Protein AF-A0A7V4AYD2-F1 (afdb_monomer)

Foldseek 3Di:
DVVVVVVVVVVVVVVVVVVVVVVVVVVVPDPPPPPCDVVNVVVVVPPQPKAWAKFAQAKDAAFDADALVGIDIDIDRPVPDDPQGDRDSVVRHRWGAHHIGHHRGTDGPVRTDDPPDPVDPVVVADPPDDDDDDDPDDDD

Radius of gyration: 35.32 Å; Cα contacts (8 Å, |Δi|>4): 151; chains: 1; bounding box: 94×43×90 Å

Sequence (140 aa):
MREKGVVIAASLLLGLLAAGAFYAWSRGAAPLSKKRTAAQIAAAGQEQETRMVVVAVKDIPRRAKIKPEMLKAVEVPKSLAHPLAVSDIKQAVDKILNDDLVKDEVLLEPHIAGKKAPSDLTFAIPAGHRAVTIPTSVPT

Mean predicted aligned error: 16.61 Å

pLDDT: mean 78.49, std 13.92, range [47.81, 94.0]

Nearest PDB structures (foldseek):
  3vki-assembly1_A  TM=9.166E-01  e=1.066E-03  Salmonella enterica subsp. enterica serovar Typhimurium
  3frn-assembly1_A  TM=9.011E-01  e=1.442E-03  Thermotoga maritima
  3tee-assembly1_A  TM=9.085E-01  e=5.442E-03  Salmonella enterica subsp. enterica serovar Typhimurium
  2wqp-assembly1_A-2  TM=6.356E-01  e=1.728E-03  Neisseria meningitidis serogroup B
  1vli-assembly1_A  TM=7.135E-01  e=1.494E+00  Bacillus subtilis

Solvent-accessible surface area (backbone atoms only — not comparable to full-atom values): 8536 Å² total; per-residue (Å²): 120,68,67,64,55,50,54,53,52,51,53,52,54,51,51,52,50,52,51,50,52,49,52,54,46,60,68,66,61,61,76,83,71,72,73,74,48,73,66,57,60,54,62,68,60,59,82,59,62,65,35,53,32,29,25,26,73,43,73,42,60,51,67,37,71,39,49,70,90,44,50,43,82,44,80,35,48,48,92,76,48,61,89,58,42,35,59,51,68,78,80,49,45,80,31,39,28,64,47,70,42,50,54,73,35,74,43,39,56,84,43,39,53,52,100,84,47,56,92,47,78,74,71,65,57,56,91,95,63,80,93,80,90,77,82,91,68,81,88,127

Structure (mmCIF, N/CA/C/O backbone):
data_AF-A0A7V4AYD2-F1
#
_entry.id   AF-A0A7V4AYD2-F1
#
loop_
_atom_site.group_PDB
_atom_site.id
_atom_site.type_symbol
_atom_site.label_atom_id
_atom_site.label_alt_id
_atom_site.label_comp_id
_atom_site.label_asym_id
_atom_site.label_entity_id
_atom_site.label_seq_id
_atom_site.pdbx_PDB_ins_code
_atom_site.Cartn_x
_atom_site.Cartn_y
_atom_site.Cartn_z
_atom_site.occupancy
_atom_site.B_iso_or_equiv
_atom_site.auth_seq_id
_atom_site.auth_comp_id
_atom_site.auth_asym_id
_atom_site.auth_atom_id
_atom_site.pdbx_PDB_model_num
ATOM 1 N N . MET A 1 1 ? -52.840 -28.991 65.449 1.00 55.84 1 MET A N 1
ATOM 2 C CA . MET A 1 1 ? -52.928 -28.634 64.007 1.00 55.84 1 MET A CA 1
ATOM 3 C C . MET A 1 1 ? -52.523 -27.188 63.698 1.00 55.84 1 MET A C 1
ATOM 5 O O . MET A 1 1 ? -51.983 -26.970 62.624 1.00 55.84 1 MET A O 1
ATOM 9 N N . ARG A 1 2 ? -52.725 -26.216 64.607 1.00 64.31 2 ARG A N 1
ATOM 10 C CA . ARG A 1 2 ? -52.431 -24.787 64.366 1.00 64.31 2 ARG A CA 1
ATOM 11 C C . ARG A 1 2 ? -50.947 -24.464 64.115 1.00 64.31 2 ARG A C 1
ATOM 13 O O . ARG A 1 2 ? -50.654 -23.681 63.225 1.00 64.31 2 ARG A O 1
ATOM 20 N N . GLU A 1 3 ? -50.016 -25.117 64.811 1.00 74.88 3 GLU A N 1
ATOM 21 C CA . GLU A 1 3 ? -48.575 -24.816 64.697 1.00 74.88 3 GLU A CA 1
ATOM 22 C C . GLU A 1 3 ? -47.977 -25.171 63.330 1.00 74.88 3 GLU A C 1
ATOM 24 O O . GLU A 1 3 ? -47.227 -24.387 62.758 1.00 74.88 3 GLU A O 1
ATOM 29 N N . LYS A 1 4 ? -48.385 -26.303 62.740 1.00 76.50 4 LYS A N 1
ATOM 30 C CA . LYS A 1 4 ? -47.942 -26.697 61.393 1.00 76.50 4 LYS A CA 1
ATOM 31 C C . LYS A 1 4 ? -48.408 -25.695 60.329 1.00 76.50 4 LYS A C 1
ATOM 33 O O . LYS A 1 4 ? -47.656 -25.395 59.412 1.00 76.50 4 LYS A O 1
ATOM 38 N N . GLY A 1 5 ? -49.610 -25.133 60.484 1.00 76.81 5 GLY A N 1
ATOM 39 C CA . GLY A 1 5 ? -50.128 -24.090 59.592 1.00 76.81 5 GLY A CA 1
ATOM 40 C C . GLY A 1 5 ? -49.352 -22.773 59.688 1.00 76.81 5 GLY A C 1
ATOM 41 O O . GLY A 1 5 ? -49.086 -22.149 58.665 1.00 76.81 5 GLY A O 1
ATOM 42 N N . VAL A 1 6 ? -48.924 -22.386 60.894 1.00 86.88 6 VAL A N 1
ATOM 43 C CA . VAL A 1 6 ? -48.109 -21.177 61.117 1.00 86.88 6 VAL A CA 1
ATOM 44 C C . VAL A 1 6 ? -46.711 -21.329 60.514 1.00 86.88 6 VAL A C 1
ATOM 46 O O . VAL A 1 6 ? -46.224 -20.406 59.868 1.00 86.88 6 VAL A O 1
ATOM 49 N N . VAL A 1 7 ? -46.090 -22.505 60.647 1.00 86.44 7 VAL A N 1
ATOM 50 C CA . VAL A 1 7 ? -44.771 -22.782 60.050 1.00 86.44 7 VAL A CA 1
ATOM 51 C C . VAL A 1 7 ? -44.838 -22.765 58.519 1.00 86.44 7 VAL A C 1
ATOM 53 O O . VAL A 1 7 ? -43.975 -22.173 57.870 1.00 86.44 7 VAL A O 1
ATOM 56 N N . ILE A 1 8 ? -45.894 -23.340 57.930 1.00 86.56 8 ILE A N 1
ATOM 57 C CA . ILE A 1 8 ? -46.109 -23.306 56.475 1.00 86.56 8 ILE A CA 1
ATOM 58 C C . ILE A 1 8 ? -46.297 -21.858 56.000 1.00 86.56 8 ILE A C 1
ATOM 60 O O . ILE A 1 8 ? -45.620 -21.437 55.062 1.00 86.56 8 ILE A O 1
ATOM 64 N N . ALA A 1 9 ? -47.132 -21.068 56.683 1.00 87.69 9 ALA A N 1
ATOM 65 C CA . ALA A 1 9 ? -47.356 -19.665 56.340 1.00 87.69 9 ALA A CA 1
ATOM 66 C C . ALA A 1 9 ? -46.078 -18.811 56.449 1.00 87.69 9 ALA A C 1
ATOM 68 O O . ALA A 1 9 ? -45.798 -18.002 55.564 1.00 87.69 9 ALA A O 1
ATOM 69 N N . ALA A 1 10 ? -45.264 -19.027 57.487 1.00 88.50 10 ALA A N 1
ATOM 70 C CA . ALA A 1 10 ? -44.001 -18.315 57.675 1.00 88.50 10 ALA A CA 1
ATOM 71 C C . ALA A 1 10 ? -42.971 -18.649 56.579 1.00 88.50 10 ALA A C 1
ATOM 73 O O . ALA A 1 10 ? -42.320 -17.746 56.054 1.00 88.50 10 ALA A O 1
ATOM 74 N N . SER A 1 11 ? -42.861 -19.923 56.180 1.00 87.56 11 SER A N 1
ATOM 75 C CA . SER A 1 11 ? -41.945 -20.344 55.107 1.00 87.56 11 SER A CA 1
ATOM 76 C C . SER A 1 11 ? -42.332 -19.775 53.735 1.00 87.56 11 SER A C 1
ATOM 78 O O . SER A 1 11 ? -41.463 -19.363 52.965 1.00 87.56 11 SER A O 1
ATOM 80 N N . LEU A 1 12 ? -43.636 -19.666 53.462 1.00 93.69 12 LEU A N 1
ATOM 81 C CA . LEU A 1 12 ? -44.173 -19.064 52.240 1.00 93.69 12 LEU A CA 1
ATOM 82 C C . LEU A 1 12 ? -43.871 -17.564 52.160 1.00 93.69 12 LEU A C 1
ATOM 84 O O . LEU A 1 12 ? -43.443 -17.081 51.114 1.00 93.69 12 LEU A O 1
ATOM 88 N N . LEU A 1 13 ? -44.033 -16.838 53.269 1.00 93.31 13 LEU A N 1
ATOM 89 C CA . LEU A 1 13 ? -43.719 -15.408 53.335 1.00 93.31 13 LEU A CA 1
ATOM 90 C C . LEU A 1 13 ? -42.221 -15.135 53.170 1.00 93.31 13 LEU A C 1
ATOM 92 O O . LEU A 1 13 ? -41.842 -14.218 52.440 1.00 93.31 13 LEU A O 1
ATOM 96 N N . LEU A 1 14 ? -41.366 -15.948 53.798 1.00 93.19 14 LEU A N 1
ATOM 97 C CA . LEU A 1 14 ? -39.916 -15.800 53.680 1.00 93.19 14 LEU A CA 1
ATOM 98 C C . LEU A 1 14 ? -39.431 -16.097 52.250 1.00 93.19 14 LEU A C 1
ATOM 100 O O . LEU A 1 14 ? -38.596 -15.369 51.717 1.00 93.19 14 LEU A O 1
ATOM 104 N N . GLY A 1 15 ? -39.995 -17.127 51.608 1.00 91.75 15 GLY A N 1
ATOM 105 C CA . GLY A 1 15 ? -39.698 -17.467 50.215 1.00 91.75 15 GLY A CA 1
ATOM 106 C C . GLY A 1 15 ? -40.117 -16.369 49.236 1.00 91.75 15 GLY A C 1
ATOM 107 O O . GLY A 1 15 ? -39.358 -16.031 48.328 1.00 91.75 15 GLY A O 1
ATOM 108 N N . LEU A 1 16 ? -41.284 -15.754 49.453 1.00 94.00 16 LEU A N 1
ATOM 109 C CA . LEU A 1 16 ? -41.777 -14.663 48.608 1.00 94.00 16 LEU A CA 1
ATOM 110 C C . LEU A 1 16 ? -40.923 -13.391 48.754 1.00 94.00 16 LEU A C 1
ATOM 112 O O . LEU A 1 16 ? -40.623 -12.729 47.760 1.00 94.00 16 LEU A O 1
ATOM 116 N N . LEU A 1 17 ? -40.469 -13.085 49.975 1.00 92.62 17 LEU A N 1
ATOM 117 C CA . LEU A 1 17 ? -39.543 -11.979 50.243 1.00 92.62 17 LEU A CA 1
ATOM 118 C C . LEU A 1 17 ? -38.164 -12.209 49.613 1.00 92.62 17 LEU A C 1
ATOM 120 O O . LEU A 1 17 ? -37.624 -11.301 48.980 1.00 92.62 17 LEU A O 1
ATOM 124 N N . ALA A 1 18 ? -37.612 -13.421 49.728 1.00 90.75 18 ALA A N 1
ATOM 125 C CA . ALA A 1 18 ? -36.336 -13.775 49.108 1.00 90.75 18 ALA A CA 1
ATOM 126 C C . ALA A 1 18 ? -36.407 -13.702 47.573 1.00 90.75 18 ALA A C 1
ATOM 128 O O . ALA A 1 18 ? -35.514 -13.140 46.938 1.00 90.75 18 ALA A O 1
ATOM 129 N N . ALA A 1 19 ? -37.497 -14.196 46.974 1.00 89.06 19 ALA A N 1
ATOM 130 C CA . ALA A 1 19 ? -37.733 -14.105 45.535 1.00 89.06 19 ALA A CA 1
ATOM 131 C C . ALA A 1 19 ? -37.882 -12.649 45.064 1.00 89.06 19 ALA A C 1
ATOM 133 O O . ALA A 1 19 ? -37.326 -12.282 44.031 1.00 89.06 19 ALA A O 1
ATOM 134 N N . GLY A 1 20 ? -38.572 -11.799 45.832 1.00 86.81 20 GLY A N 1
ATOM 135 C CA . GLY A 1 20 ? -38.703 -10.370 45.537 1.00 86.81 20 GLY A CA 1
ATOM 136 C C . GLY A 1 20 ? -37.367 -9.625 45.589 1.00 86.81 20 GLY A C 1
ATOM 137 O O . GLY A 1 20 ? -37.049 -8.861 44.676 1.00 86.81 20 GLY A O 1
ATOM 138 N N . ALA A 1 21 ? -36.549 -9.897 46.610 1.00 86.12 21 ALA A N 1
ATOM 139 C CA . ALA A 1 21 ? -35.210 -9.325 46.741 1.00 86.12 21 ALA A CA 1
ATOM 140 C C . ALA A 1 21 ? -34.272 -9.789 45.613 1.00 86.12 21 ALA A C 1
ATOM 142 O O . ALA A 1 21 ? -33.570 -8.970 45.020 1.00 86.12 21 ALA A O 1
ATOM 143 N N . PHE A 1 22 ? -34.306 -11.078 45.256 1.00 82.44 22 PHE A N 1
ATOM 144 C CA . PHE A 1 22 ? -33.530 -11.625 44.140 1.00 82.44 22 PHE A CA 1
ATOM 145 C C . PHE A 1 22 ? -33.998 -11.070 42.790 1.00 82.44 22 PHE A C 1
ATOM 147 O O . PHE A 1 22 ? -33.174 -10.732 41.945 1.00 82.44 22 PHE A O 1
ATOM 154 N N . TYR A 1 23 ? -35.307 -10.894 42.592 1.00 84.44 23 TYR A N 1
ATOM 155 C CA . TYR A 1 23 ? -35.860 -10.284 41.383 1.00 84.44 23 TYR A CA 1
ATOM 156 C C . TYR A 1 23 ? -35.425 -8.820 41.239 1.00 84.44 23 TYR A C 1
ATOM 158 O O . TYR A 1 23 ? -34.965 -8.414 40.170 1.00 84.44 23 TYR A O 1
ATOM 166 N N . ALA A 1 24 ? -35.479 -8.041 42.323 1.00 80.69 24 ALA A N 1
ATOM 167 C CA . ALA A 1 24 ? -34.990 -6.665 42.345 1.00 80.69 24 ALA A CA 1
ATOM 168 C C . ALA A 1 24 ? -33.470 -6.582 42.105 1.00 80.69 24 ALA A C 1
ATOM 170 O O . ALA A 1 24 ? -33.019 -5.755 41.313 1.00 80.69 24 ALA A O 1
ATOM 171 N N . TRP A 1 25 ? -32.686 -7.476 42.715 1.00 77.31 25 TRP A N 1
ATOM 172 C CA . TRP A 1 25 ? -31.237 -7.547 42.517 1.00 77.31 25 TRP A CA 1
ATOM 173 C C . TRP A 1 25 ? -30.863 -7.995 41.100 1.00 77.31 25 TRP A C 1
ATOM 175 O O . TRP A 1 25 ? -29.995 -7.388 40.488 1.00 77.31 25 TRP A O 1
ATOM 185 N N . SER A 1 26 ? -31.573 -8.968 40.522 1.00 77.50 26 SER A N 1
ATOM 186 C CA . SER A 1 26 ? -31.373 -9.418 39.135 1.00 77.50 26 SER A CA 1
ATOM 187 C C . SER A 1 26 ? -31.727 -8.347 38.097 1.00 77.50 26 SER A C 1
ATOM 189 O O . SER A 1 26 ? -31.134 -8.314 37.024 1.00 77.50 26 SER A O 1
ATOM 191 N N . ARG A 1 27 ? -32.637 -7.417 38.426 1.00 70.25 27 ARG A N 1
ATOM 192 C CA . ARG A 1 27 ? -32.878 -6.207 37.622 1.00 70.25 27 ARG A CA 1
ATOM 193 C C . ARG A 1 27 ? -31.816 -5.122 37.835 1.00 70.25 27 ARG A C 1
ATOM 195 O O . ARG A 1 27 ? -31.584 -4.335 36.922 1.00 70.25 27 ARG A O 1
ATOM 202 N N . GLY A 1 28 ? -31.191 -5.067 39.014 1.00 59.34 28 GLY A N 1
ATOM 203 C CA . GLY A 1 28 ? -30.083 -4.157 39.340 1.00 59.34 28 GLY A CA 1
ATOM 204 C C . GLY A 1 28 ? -28.708 -4.643 38.862 1.00 59.34 28 GLY A C 1
ATOM 205 O O . GLY A 1 28 ? -27.813 -3.830 38.632 1.00 59.34 28 GLY A O 1
ATOM 206 N N . ALA A 1 29 ? -28.541 -5.951 38.651 1.00 59.38 29 ALA A N 1
ATOM 207 C CA . ALA A 1 29 ? -27.357 -6.581 38.083 1.00 59.38 29 ALA A CA 1
ATOM 208 C C . ALA A 1 29 ? -27.339 -6.402 36.557 1.00 59.38 29 ALA A C 1
ATOM 210 O O . ALA A 1 29 ? -27.591 -7.320 35.786 1.00 59.38 29 ALA A O 1
ATOM 211 N N . ALA A 1 30 ? -27.017 -5.169 36.166 1.00 55.59 30 ALA A N 1
ATOM 212 C CA . ALA A 1 30 ? -26.418 -4.774 34.898 1.00 55.59 30 ALA A CA 1
ATOM 213 C C . ALA A 1 30 ? -27.152 -5.219 33.615 1.00 55.59 30 ALA A C 1
ATOM 215 O O . ALA A 1 30 ? -26.934 -6.324 33.111 1.00 55.59 30 ALA A O 1
ATOM 216 N N . PRO A 1 31 ? -27.864 -4.303 32.931 1.00 49.97 31 PRO A N 1
ATOM 217 C CA . PRO A 1 31 ? -27.935 -4.390 31.481 1.00 49.97 31 PRO A CA 1
ATOM 218 C C . PRO A 1 31 ? -26.501 -4.336 30.921 1.00 49.97 31 PRO A C 1
ATOM 220 O O . PRO A 1 31 ? -25.937 -3.267 30.702 1.00 49.97 31 PRO A O 1
ATOM 223 N N . LEU A 1 32 ? -25.914 -5.501 30.631 1.00 51.09 32 LEU A N 1
ATOM 224 C CA . LEU A 1 32 ? -24.704 -5.638 29.803 1.00 51.09 32 LEU A CA 1
ATOM 225 C C . LEU A 1 32 ? -24.910 -5.088 28.382 1.00 51.09 32 LEU A C 1
ATOM 227 O O . LEU A 1 32 ? -23.961 -4.944 27.618 1.00 51.09 32 LEU A O 1
ATOM 231 N N . SER A 1 33 ? -26.134 -4.697 28.024 1.00 56.50 33 SER A N 1
ATOM 232 C CA . SER A 1 33 ? -26.386 -3.865 26.859 1.00 56.50 33 SER A CA 1
ATOM 233 C C . SER A 1 33 ? -26.171 -2.397 27.226 1.00 56.50 33 SER A C 1
ATOM 235 O O . SER A 1 33 ? -27.108 -1.609 27.364 1.00 56.50 33 SER A O 1
ATOM 237 N N . LYS A 1 34 ? -24.894 -2.020 27.348 1.00 56.34 34 LYS A N 1
ATOM 238 C CA . LYS A 1 34 ? -24.449 -0.648 27.109 1.00 56.34 34 LYS A CA 1
ATOM 239 C C . LYS A 1 34 ? -24.817 -0.348 25.655 1.00 56.34 34 LYS A C 1
ATOM 241 O O . LYS A 1 34 ? -24.006 -0.550 24.755 1.00 56.34 34 LYS A O 1
ATOM 246 N N . LYS A 1 35 ? -26.076 0.032 25.401 1.00 58.69 35 LYS A N 1
ATOM 247 C CA . LYS A 1 35 ? -26.511 0.545 24.104 1.00 58.69 35 LYS A CA 1
ATOM 248 C C . LYS A 1 35 ? -25.643 1.767 23.855 1.00 58.69 35 LYS A C 1
ATOM 250 O O . LYS A 1 35 ? -25.900 2.831 24.405 1.00 58.69 35 LYS A O 1
ATOM 255 N N . ARG A 1 36 ? -24.562 1.577 23.095 1.00 60.38 36 ARG A N 1
ATOM 256 C CA . ARG A 1 36 ? -23.783 2.660 22.509 1.00 60.38 36 ARG A CA 1
ATOM 257 C C . ARG A 1 36 ? -24.771 3.426 21.648 1.00 60.38 36 ARG A C 1
ATOM 259 O O . ARG A 1 36 ? -25.089 3.016 20.537 1.00 60.38 36 ARG A O 1
ATOM 266 N N . THR A 1 37 ? -25.346 4.476 22.213 1.00 56.41 37 THR A N 1
ATOM 267 C CA . THR A 1 37 ? -26.179 5.421 21.485 1.00 56.41 37 THR A CA 1
ATOM 268 C C . THR A 1 37 ? -25.356 5.901 20.290 1.00 56.41 37 THR A C 1
ATOM 270 O O . THR A 1 37 ? -24.149 6.097 20.434 1.00 56.41 37 THR A O 1
ATOM 273 N N . ALA A 1 38 ? -25.968 6.095 19.121 1.00 55.38 38 ALA A N 1
ATOM 274 C CA . ALA A 1 38 ? -25.274 6.572 17.916 1.00 55.38 38 ALA A CA 1
ATOM 275 C C . ALA A 1 38 ? -24.410 7.830 18.179 1.00 55.38 38 ALA A C 1
ATOM 277 O O . ALA A 1 38 ? -23.359 8.005 17.572 1.00 55.38 38 ALA A O 1
ATOM 278 N N . ALA A 1 39 ? -24.780 8.631 19.185 1.00 52.50 39 ALA A N 1
ATOM 279 C CA . ALA A 1 39 ? -24.007 9.762 19.692 1.00 52.50 39 ALA A CA 1
ATOM 280 C C . ALA A 1 39 ? -22.648 9.401 20.340 1.00 52.50 39 ALA A C 1
ATOM 282 O O . ALA A 1 39 ? -21.706 10.170 20.212 1.00 52.50 39 ALA A O 1
ATOM 283 N N . GLN A 1 40 ? -22.493 8.245 21.002 1.00 53.91 40 GLN A N 1
ATOM 284 C CA . GLN A 1 40 ? -21.199 7.790 21.549 1.00 53.91 40 GLN A CA 1
ATOM 285 C C . GLN A 1 40 ? -20.291 7.153 20.489 1.00 53.91 40 GLN A C 1
ATOM 287 O O . GLN A 1 40 ? -19.077 7.155 20.660 1.00 53.91 40 GLN A O 1
ATOM 292 N N . ILE A 1 41 ? -20.854 6.640 19.388 1.00 56.41 41 ILE A N 1
ATOM 293 C CA . ILE A 1 41 ? -20.070 6.219 18.213 1.00 56.41 41 ILE A CA 1
ATOM 294 C C . ILE A 1 41 ? -19.574 7.465 17.460 1.00 56.41 41 ILE A C 1
ATOM 296 O O . ILE A 1 41 ? -18.422 7.502 17.045 1.00 56.41 41 ILE A O 1
ATOM 300 N N . ALA A 1 42 ? -20.393 8.522 17.388 1.00 53.78 42 ALA A N 1
ATOM 301 C CA . ALA A 1 42 ? -19.990 9.820 16.847 1.00 53.78 42 ALA A CA 1
ATOM 302 C C . ALA A 1 42 ? -18.966 10.556 17.737 1.00 53.78 42 ALA A C 1
ATOM 304 O O . ALA A 1 42 ? -18.021 11.139 17.221 1.00 53.78 42 ALA A O 1
ATOM 305 N N . ALA A 1 43 ? -19.085 10.476 19.069 1.00 49.34 43 ALA A N 1
ATOM 306 C CA . ALA A 1 43 ? -18.144 1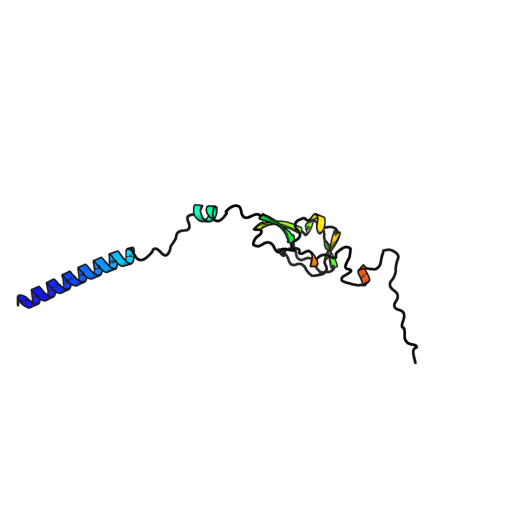1.106 20.005 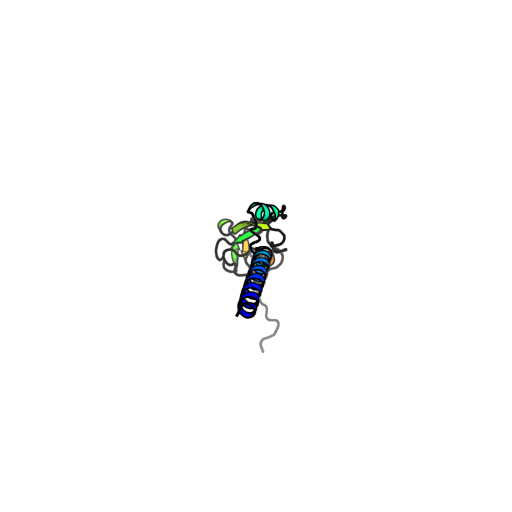1.00 49.34 43 ALA A CA 1
ATOM 307 C C . ALA A 1 43 ? -16.820 10.336 20.187 1.00 49.34 43 ALA A C 1
ATOM 309 O O . ALA A 1 43 ? -15.859 10.898 20.701 1.00 49.34 43 ALA A O 1
ATOM 310 N N . ALA A 1 44 ? -16.744 9.070 19.759 1.00 49.66 44 ALA A N 1
ATOM 311 C CA . ALA A 1 44 ? -15.478 8.345 19.601 1.00 49.66 44 ALA A CA 1
ATOM 312 C C . ALA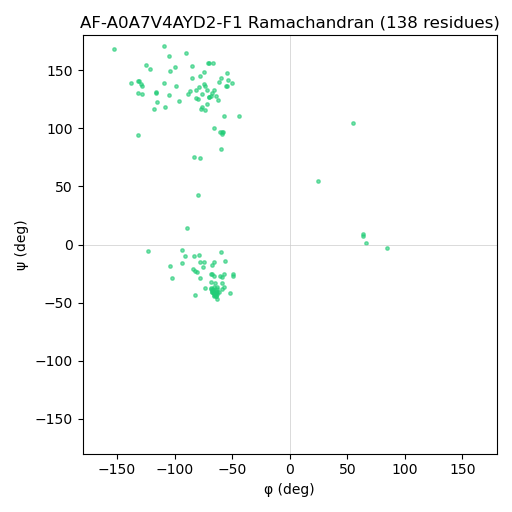 A 1 44 ? -14.793 8.641 18.251 1.00 49.66 44 ALA A C 1
ATOM 314 O O . ALA A 1 44 ? -13.626 8.302 18.073 1.00 49.66 44 ALA A O 1
ATOM 315 N N . GLY A 1 45 ? -15.486 9.323 17.331 1.00 50.69 45 GLY A N 1
ATOM 316 C CA . GLY A 1 45 ? -14.908 10.005 16.172 1.00 50.69 45 GLY A CA 1
ATOM 317 C C . GLY A 1 45 ? -14.317 11.361 16.561 1.00 50.69 45 GLY A C 1
ATOM 318 O O . GLY A 1 45 ? -14.551 12.354 15.880 1.00 50.69 45 GLY A O 1
ATOM 319 N N . GLN A 1 46 ? -13.612 11.417 17.694 1.00 50.97 46 GLN A N 1
ATOM 320 C CA . GLN A 1 46 ? -12.790 12.562 18.071 1.00 50.97 46 GLN A CA 1
ATOM 321 C C . GLN A 1 46 ? -11.724 12.731 17.004 1.00 50.97 46 GLN A C 1
ATOM 323 O O . GLN A 1 46 ? -10.751 11.991 17.061 1.00 50.97 46 GLN A O 1
ATOM 328 N N . GLU A 1 47 ? -11.974 13.623 16.041 1.00 55.41 47 GLU A N 1
ATOM 329 C CA . GLU A 1 47 ? -11.006 14.334 15.194 1.00 55.41 47 GLU A CA 1
ATOM 330 C C . GLU A 1 47 ? -9.673 13.590 15.058 1.00 55.41 47 GLU A C 1
ATOM 332 O O . GLU A 1 47 ? -8.604 14.069 15.429 1.00 55.41 47 GLU A O 1
ATOM 337 N N . GLN A 1 48 ? -9.756 12.329 14.625 1.00 58.47 48 GLN A N 1
ATOM 338 C CA . GLN A 1 48 ? -8.571 11.510 14.488 1.00 58.47 48 GLN A CA 1
ATOM 339 C C . GLN A 1 48 ? -7.902 12.082 13.266 1.00 58.47 48 GLN A C 1
ATOM 341 O O . GLN A 1 48 ? -8.506 12.040 12.197 1.00 58.47 48 GLN A O 1
ATOM 346 N N . GLU A 1 49 ? -6.705 12.645 13.436 1.00 69.00 49 GLU A N 1
ATOM 347 C CA . GLU A 1 49 ? -5.905 13.129 12.318 1.00 69.00 49 GLU A CA 1
ATOM 348 C C . GLU A 1 49 ? -5.951 12.064 11.220 1.00 69.00 49 GLU A C 1
ATOM 350 O O . GLU A 1 49 ? -5.484 10.936 11.405 1.00 69.00 49 GLU A O 1
ATOM 355 N N . THR A 1 50 ? -6.621 12.372 10.116 1.00 78.00 50 THR A N 1
ATOM 356 C CA . THR A 1 50 ? -6.731 11.460 8.989 1.00 78.00 50 THR A CA 1
ATOM 357 C C . THR A 1 50 ? -5.503 11.649 8.118 1.00 78.00 50 THR A C 1
ATOM 359 O O . THR A 1 50 ? -4.958 12.745 7.970 1.00 78.00 50 THR A O 1
ATOM 362 N N . ARG A 1 51 ? -5.018 10.546 7.559 1.00 82.44 51 ARG A N 1
ATOM 363 C CA . ARG A 1 51 ? -3.937 10.540 6.585 1.00 82.44 51 ARG A CA 1
ATOM 364 C C . ARG A 1 51 ? -4.487 10.003 5.276 1.00 82.44 51 ARG A C 1
ATOM 366 O O . ARG A 1 51 ? -5.137 8.960 5.247 1.00 82.44 51 ARG A O 1
ATOM 373 N N . MET A 1 52 ? -4.200 10.718 4.196 1.00 85.19 52 MET A N 1
ATOM 374 C CA . MET A 1 52 ? -4.436 10.218 2.848 1.00 85.19 52 MET A CA 1
ATOM 375 C C . MET A 1 52 ? -3.471 9.073 2.570 1.00 85.19 52 MET A C 1
ATOM 377 O O . MET A 1 52 ? -2.262 9.210 2.769 1.00 85.19 52 MET A O 1
ATOM 381 N N . VAL A 1 53 ? -4.017 7.948 2.127 1.00 89.00 53 VAL A N 1
ATOM 382 C CA . VAL A 1 53 ? -3.270 6.751 1.760 1.00 89.00 53 VAL A CA 1
ATOM 383 C C . VAL A 1 53 ? -3.703 6.316 0.370 1.00 89.00 53 VAL A C 1
ATOM 385 O O . VAL A 1 53 ? -4.888 6.312 0.040 1.00 89.00 53 VAL A O 1
ATOM 388 N N . VAL A 1 54 ? -2.735 5.957 -0.462 1.00 89.75 54 VAL A N 1
ATOM 389 C CA . VAL A 1 54 ? -2.992 5.444 -1.806 1.00 89.75 54 VAL A CA 1
ATOM 390 C C . VAL A 1 54 ? -3.168 3.925 -1.757 1.00 89.75 54 VAL A C 1
ATOM 392 O O . VAL A 1 54 ? -2.329 3.221 -1.204 1.00 89.75 54 VAL A O 1
ATOM 395 N N . VAL A 1 55 ? -4.246 3.426 -2.356 1.00 92.12 55 VAL A N 1
ATOM 396 C CA . VAL A 1 55 ? -4.602 2.003 -2.453 1.00 92.12 55 VAL A CA 1
ATOM 397 C C . VAL A 1 55 ? -4.807 1.569 -3.903 1.00 92.12 55 VAL A C 1
ATOM 399 O O . VAL A 1 55 ? -5.143 2.383 -4.770 1.00 92.12 55 VAL A O 1
ATOM 402 N N . ALA A 1 56 ? -4.614 0.280 -4.169 1.00 92.31 56 ALA A N 1
ATOM 403 C CA . ALA A 1 56 ? -4.817 -0.316 -5.485 1.00 92.31 56 ALA A CA 1
ATOM 404 C C . ALA A 1 56 ? -6.300 -0.582 -5.778 1.00 92.31 56 ALA A C 1
ATOM 406 O O . ALA A 1 56 ? -7.023 -1.136 -4.957 1.00 92.31 56 ALA A O 1
ATOM 407 N N . VAL A 1 57 ? -6.760 -0.248 -6.984 1.00 92.56 57 VAL A N 1
ATOM 408 C CA . VAL A 1 57 ? -8.145 -0.520 -7.429 1.00 92.56 57 VAL A CA 1
ATOM 409 C C . VAL A 1 57 ? -8.299 -1.944 -7.983 1.00 92.56 57 VAL A C 1
ATOM 411 O O . VAL A 1 57 ? -9.404 -2.486 -8.051 1.00 92.56 57 VAL A O 1
ATOM 414 N N . LYS A 1 58 ? -7.189 -2.553 -8.400 1.00 92.25 58 LYS A N 1
ATOM 415 C CA . LYS A 1 58 ? -7.099 -3.894 -8.983 1.00 92.25 58 LYS A CA 1
ATOM 416 C C . LYS A 1 58 ? -5.724 -4.484 -8.705 1.00 92.25 58 LYS A C 1
ATOM 418 O O . LYS A 1 58 ? -4.815 -3.736 -8.357 1.00 92.25 58 LYS A O 1
ATOM 423 N N . ASP A 1 59 ? -5.577 -5.776 -8.960 1.00 92.19 59 ASP A N 1
ATOM 424 C CA . ASP A 1 59 ? -4.283 -6.445 -8.887 1.00 92.19 59 ASP A CA 1
ATOM 425 C C . ASP A 1 59 ? 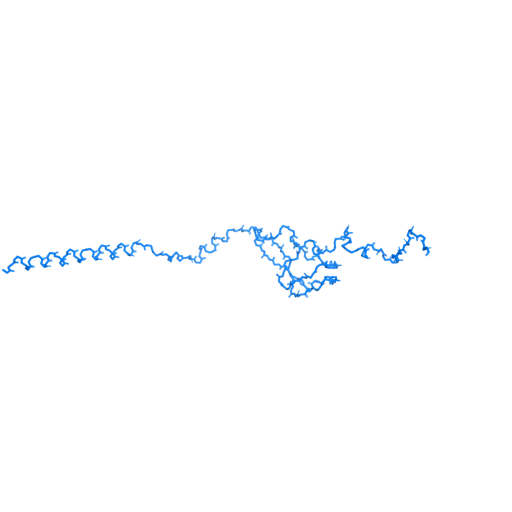-3.332 -5.871 -9.951 1.00 92.19 59 ASP A C 1
ATOM 427 O O . ASP A 1 59 ? -3.672 -5.772 -11.139 1.00 92.19 59 ASP A O 1
ATOM 431 N N . ILE A 1 60 ? -2.142 -5.464 -9.516 1.00 90.56 60 ILE A N 1
ATOM 432 C CA . ILE A 1 60 ? -1.074 -4.931 -10.358 1.00 90.56 60 ILE A CA 1
ATOM 433 C C . ILE A 1 60 ? 0.120 -5.883 -10.234 1.00 90.56 60 ILE A C 1
ATOM 435 O O . ILE A 1 60 ? 0.674 -6.016 -9.144 1.00 90.56 60 ILE A O 1
ATOM 439 N N . PRO A 1 61 ? 0.542 -6.543 -11.326 1.00 89.50 61 PRO A N 1
ATOM 440 C CA . PRO A 1 61 ? 1.672 -7.454 -11.264 1.00 89.50 61 PRO A CA 1
ATOM 441 C C . PRO A 1 61 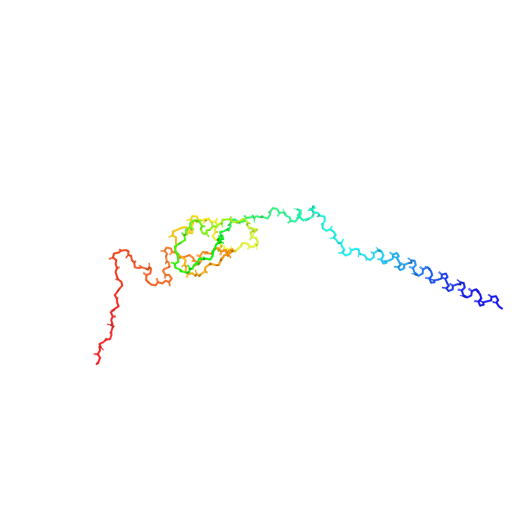? 2.988 -6.690 -11.089 1.00 89.50 61 PRO A C 1
ATOM 443 O O . PRO A 1 61 ? 3.134 -5.540 -11.524 1.00 89.50 61 PRO A O 1
ATOM 446 N N . ARG A 1 62 ? 3.987 -7.372 -10.535 1.00 87.88 62 ARG A N 1
ATOM 447 C CA . ARG A 1 62 ? 5.353 -6.882 -10.396 1.00 87.88 62 ARG A CA 1
ATOM 448 C C . ARG A 1 62 ? 5.913 -6.438 -11.737 1.00 87.88 62 ARG A C 1
ATOM 450 O O . ARG A 1 62 ? 5.631 -7.023 -12.789 1.00 87.88 62 ARG A O 1
ATOM 457 N N . ARG A 1 63 ? 6.773 -5.425 -11.697 1.00 82.94 63 ARG A N 1
ATOM 458 C CA . ARG A 1 63 ? 7.414 -4.788 -12.859 1.00 82.94 63 ARG A CA 1
ATOM 459 C C . ARG A 1 63 ? 6.438 -4.100 -13.818 1.00 82.94 63 ARG A C 1
ATOM 461 O O . ARG A 1 63 ? 6.848 -3.664 -14.893 1.00 82.94 63 ARG A O 1
ATOM 468 N N . ALA A 1 64 ? 5.163 -3.961 -13.452 1.00 85.69 64 ALA A N 1
ATOM 469 C CA . ALA A 1 64 ? 4.232 -3.137 -14.204 1.00 85.69 64 ALA A CA 1
ATOM 470 C C . ALA A 1 64 ? 4.494 -1.646 -13.959 1.00 85.69 64 ALA A C 1
ATOM 472 O O . ALA A 1 64 ? 4.904 -1.219 -12.876 1.00 85.69 64 ALA A O 1
ATOM 473 N N . LYS A 1 65 ? 4.217 -0.839 -14.986 1.00 87.56 65 LYS A N 1
ATOM 474 C CA . LYS A 1 65 ? 4.220 0.619 -14.882 1.00 87.56 65 LYS A CA 1
ATOM 475 C C . LYS A 1 65 ? 2.918 1.091 -14.235 1.00 87.56 65 LYS A C 1
ATOM 477 O O . LYS A 1 65 ? 1.835 0.785 -14.740 1.00 87.56 65 LYS A O 1
ATOM 482 N N . ILE A 1 66 ? 3.029 1.868 -13.161 1.00 88.62 66 ILE A N 1
ATOM 483 C CA . ILE A 1 66 ? 1.883 2.389 -12.413 1.00 88.62 66 ILE A CA 1
ATOM 484 C C . ILE A 1 66 ? 1.180 3.472 -13.238 1.00 88.62 66 ILE A C 1
ATOM 486 O O . ILE A 1 66 ? 1.771 4.498 -13.591 1.00 88.62 66 ILE A O 1
ATOM 490 N N . LYS A 1 67 ? -0.104 3.246 -13.526 1.00 90.06 67 LYS A N 1
ATOM 491 C CA . LYS A 1 67 ? -0.994 4.220 -14.172 1.00 90.06 67 LYS A CA 1
ATOM 492 C C . LYS A 1 67 ? -1.936 4.842 -13.135 1.00 90.06 67 LYS A C 1
ATOM 494 O O . LYS A 1 67 ? -2.332 4.142 -12.203 1.00 90.06 67 LYS A O 1
ATOM 499 N N . PRO A 1 68 ? -2.361 6.107 -13.312 1.00 88.44 68 PRO A N 1
ATOM 500 C CA . PRO A 1 68 ? -3.254 6.782 -12.366 1.00 88.44 68 PRO A CA 1
ATOM 501 C C . PRO A 1 68 ? -4.590 6.048 -12.179 1.00 88.44 68 PRO A C 1
ATOM 503 O O . PRO A 1 68 ? -5.111 5.996 -11.076 1.00 88.44 68 PRO A O 1
ATOM 506 N N . GLU A 1 69 ? -5.100 5.400 -13.227 1.00 90.94 69 GLU A N 1
ATOM 507 C CA . GLU A 1 69 ? -6.352 4.626 -13.207 1.00 90.94 69 GLU A CA 1
ATOM 508 C C . GLU A 1 69 ? -6.303 3.372 -12.314 1.00 90.94 69 GLU A C 1
ATOM 510 O O . GLU A 1 69 ? -7.334 2.760 -12.043 1.00 90.94 69 GLU A O 1
ATOM 515 N N . MET A 1 70 ? -5.109 2.936 -11.902 1.00 90.06 70 MET A N 1
ATOM 516 C CA . MET A 1 70 ? -4.925 1.738 -11.077 1.00 90.06 70 MET A CA 1
ATOM 517 C C . MET A 1 70 ? -4.933 2.048 -9.578 1.00 90.06 70 MET A C 1
ATOM 519 O O . MET A 1 70 ? -4.954 1.120 -8.772 1.00 90.06 70 MET A O 1
ATOM 523 N N . LEU A 1 71 ? -4.902 3.331 -9.211 1.00 91.00 71 LEU A N 1
ATOM 524 C CA 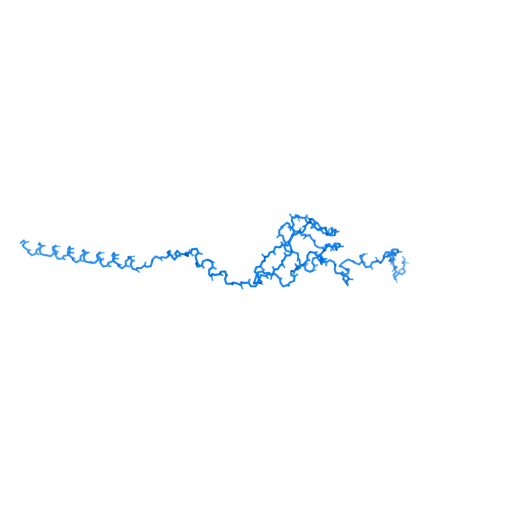. LEU A 1 71 ? -4.740 3.801 -7.843 1.00 91.00 71 LEU A CA 1
ATOM 525 C C . LEU A 1 71 ? -5.926 4.662 -7.415 1.00 91.00 71 LEU A C 1
ATOM 527 O O . LEU A 1 71 ? -6.544 5.361 -8.216 1.00 91.00 71 LEU A O 1
ATOM 531 N N . LYS A 1 72 ? -6.206 4.648 -6.118 1.00 91.31 72 LYS A N 1
ATOM 532 C CA . LYS A 1 72 ? -7.215 5.489 -5.483 1.00 91.31 72 LYS A CA 1
ATOM 533 C C . LYS A 1 72 ? -6.664 6.031 -4.172 1.00 91.31 72 LYS A C 1
ATOM 535 O O . LYS A 1 72 ? -6.021 5.302 -3.430 1.00 91.31 72 LYS A O 1
ATOM 540 N N . ALA A 1 73 ? -6.924 7.299 -3.875 1.00 89.88 73 ALA A N 1
ATOM 541 C CA . ALA A 1 73 ? -6.640 7.855 -2.558 1.00 89.88 73 ALA A CA 1
ATOM 542 C C . ALA A 1 73 ? -7.831 7.606 -1.623 1.00 89.88 73 ALA A C 1
ATOM 544 O O . ALA A 1 73 ? -8.983 7.835 -2.002 1.00 89.88 73 ALA A O 1
ATOM 545 N N . VAL A 1 74 ? -7.548 7.114 -0.423 1.00 87.62 74 VAL A N 1
ATOM 546 C CA . VAL A 1 74 ? -8.523 6.846 0.635 1.00 87.62 74 VAL A CA 1
ATOM 547 C C . VAL A 1 74 ? -8.034 7.501 1.922 1.00 87.62 74 VAL A C 1
ATOM 549 O O . VAL A 1 74 ? -6.848 7.456 2.246 1.00 87.62 74 VAL A O 1
ATOM 552 N N . GLU A 1 75 ? -8.953 8.126 2.651 1.00 86.75 75 GLU A N 1
ATOM 553 C CA . GLU A 1 75 ? -8.678 8.697 3.967 1.00 86.75 75 GLU A CA 1
ATOM 554 C C . GLU A 1 75 ? -8.739 7.606 5.032 1.00 86.75 75 GLU A C 1
ATOM 556 O O . GLU A 1 75 ? -9.730 6.883 5.149 1.00 86.75 75 GLU A O 1
ATOM 561 N N . VAL A 1 76 ? -7.668 7.490 5.812 1.00 84.62 76 VAL A N 1
ATOM 562 C CA . VAL A 1 76 ? -7.531 6.483 6.867 1.00 84.62 76 VAL A CA 1
ATOM 563 C C . VAL A 1 76 ? -7.079 7.184 8.148 1.00 84.62 76 VAL A C 1
ATOM 565 O O . VAL A 1 76 ? -6.247 8.091 8.072 1.00 84.62 76 VAL A O 1
ATOM 568 N N . PRO A 1 77 ? -7.576 6.808 9.338 1.00 83.94 77 PRO A N 1
ATOM 569 C CA . PRO A 1 77 ? -7.062 7.358 10.589 1.00 83.94 77 PRO A CA 1
ATOM 570 C C . PRO A 1 77 ? -5.544 7.163 10.696 1.00 83.94 77 PRO A C 1
ATOM 572 O O . PRO A 1 77 ? -5.034 6.077 10.411 1.00 83.94 77 PRO A O 1
ATOM 575 N N . LYS A 1 78 ? -4.803 8.185 11.138 1.00 79.75 78 LYS A N 1
ATOM 576 C CA . LYS A 1 78 ? -3.331 8.148 11.257 1.00 79.75 78 LYS A CA 1
ATOM 577 C C . LYS A 1 78 ? -2.819 7.017 12.153 1.00 79.75 78 LYS A C 1
ATOM 579 O O . LYS A 1 78 ? -1.704 6.555 11.950 1.00 79.75 78 LYS A O 1
ATOM 584 N N . SER A 1 79 ? -3.631 6.542 13.096 1.00 81.06 79 SER A N 1
ATOM 585 C CA . SER A 1 79 ? -3.332 5.373 13.935 1.00 81.06 79 SER A CA 1
ATOM 586 C C . SER A 1 79 ? -3.310 4.044 13.168 1.00 81.06 79 SER A C 1
ATOM 588 O O . SER A 1 79 ? -2.651 3.108 13.608 1.00 81.06 79 SER A O 1
ATOM 590 N N . LEU A 1 80 ? -4.026 3.956 12.043 1.00 81.12 80 LEU A N 1
ATOM 591 C CA . LEU A 1 80 ? -4.125 2.768 11.188 1.00 81.12 80 LEU A CA 1
ATOM 592 C C . LEU A 1 80 ? -3.292 2.894 9.906 1.00 81.12 80 LEU A C 1
ATOM 594 O O . LEU A 1 80 ? -3.003 1.891 9.257 1.00 81.12 80 LEU A O 1
ATOM 598 N N . ALA A 1 81 ? -2.912 4.114 9.526 1.00 84.56 81 ALA A N 1
ATOM 599 C CA . ALA A 1 81 ? -2.075 4.354 8.362 1.00 84.56 81 ALA A CA 1
ATOM 600 C C . ALA A 1 81 ? -0.640 3.863 8.609 1.00 84.56 81 ALA A C 1
ATOM 602 O O . ALA A 1 81 ? 0.023 4.276 9.561 1.00 84.56 81 ALA A O 1
ATOM 603 N N . HIS A 1 82 ? -0.130 3.024 7.706 1.00 87.12 82 HIS A N 1
ATOM 604 C CA . HIS A 1 82 ? 1.260 2.583 7.761 1.00 87.12 82 HIS A CA 1
ATOM 605 C C . HIS A 1 82 ? 2.215 3.793 7.616 1.00 87.12 82 HIS A C 1
ATOM 607 O O . HIS A 1 82 ? 1.957 4.680 6.795 1.00 87.12 82 HIS A O 1
ATOM 613 N N . PRO A 1 83 ? 3.333 3.869 8.368 1.00 84.50 83 PRO A N 1
ATOM 614 C CA . PRO A 1 83 ? 4.231 5.028 8.338 1.00 84.50 83 PRO A CA 1
ATOM 615 C C . PRO A 1 83 ? 4.804 5.318 6.943 1.00 84.50 83 PRO A C 1
ATOM 617 O O . PRO A 1 83 ? 4.877 6.486 6.563 1.00 84.50 83 PRO A O 1
ATOM 620 N N . LEU A 1 84 ? 5.125 4.260 6.188 1.00 86.88 84 LEU A N 1
ATOM 621 C CA . LEU A 1 84 ? 5.666 4.293 4.817 1.00 86.88 84 LEU A CA 1
ATOM 622 C C . LEU A 1 84 ? 4.589 4.292 3.715 1.00 86.88 84 LEU A C 1
ATOM 624 O O . LEU A 1 84 ? 4.883 3.962 2.567 1.00 86.88 84 LEU A O 1
ATOM 628 N N . ALA A 1 85 ? 3.328 4.560 4.060 1.00 88.12 85 ALA A N 1
ATOM 629 C CA . ALA A 1 85 ? 2.258 4.642 3.074 1.00 88.12 85 ALA A CA 1
ATOM 630 C C . ALA A 1 85 ? 2.394 5.910 2.225 1.00 88.12 85 ALA A C 1
ATOM 632 O O . ALA A 1 85 ? 2.542 7.017 2.754 1.00 88.12 85 ALA A O 1
ATOM 633 N N . VAL A 1 86 ? 2.281 5.755 0.908 1.00 87.19 86 VAL A N 1
ATOM 634 C CA . VAL A 1 86 ? 2.331 6.885 -0.021 1.00 87.19 86 VAL A CA 1
ATOM 635 C C . VAL A 1 86 ? 1.065 7.723 0.131 1.00 87.19 86 VAL A C 1
ATOM 637 O O . VAL A 1 86 ? -0.049 7.205 0.052 1.00 87.19 86 VAL A O 1
ATOM 640 N N . SER A 1 87 ? 1.241 9.029 0.349 1.00 87.06 87 SER A N 1
ATOM 641 C CA . SER A 1 87 ? 0.127 9.958 0.595 1.00 87.06 87 SER A CA 1
ATOM 642 C C . SER A 1 87 ? -0.394 10.666 -0.660 1.00 87.06 87 SER A C 1
ATOM 644 O O . SER A 1 87 ? -1.491 11.215 -0.632 1.00 87.06 87 SER A O 1
ATOM 646 N N . ASP A 1 88 ? 0.368 10.660 -1.758 1.00 86.50 88 ASP A N 1
ATOM 647 C CA . ASP A 1 88 ? -0.001 11.321 -3.016 1.00 86.50 88 ASP A CA 1
ATOM 648 C C . ASP A 1 88 ? 0.189 10.378 -4.211 1.00 86.50 88 ASP A C 1
ATOM 650 O O . ASP A 1 88 ? 1.258 9.800 -4.417 1.00 86.50 88 ASP A O 1
ATOM 654 N N . ILE A 1 89 ? -0.847 10.278 -5.046 1.00 85.06 89 ILE A N 1
ATOM 655 C CA . ILE A 1 89 ? -0.857 9.492 -6.283 1.00 85.06 89 ILE A CA 1
ATOM 656 C C . ILE A 1 89 ? 0.277 9.938 -7.217 1.00 85.06 89 ILE A C 1
ATOM 658 O O . ILE A 1 89 ? 0.922 9.098 -7.847 1.00 85.06 89 ILE A O 1
ATOM 662 N N . LYS A 1 90 ? 0.594 11.239 -7.273 1.00 85.50 90 LYS A N 1
ATOM 663 C CA . LYS A 1 90 ? 1.652 11.779 -8.148 1.00 85.50 90 LYS A CA 1
ATOM 664 C C . LYS A 1 90 ? 3.031 11.198 -7.851 1.00 85.50 90 LYS A C 1
ATOM 666 O O . LYS A 1 90 ? 3.872 11.134 -8.741 1.00 85.50 90 LYS A O 1
ATOM 671 N N . GLN A 1 91 ? 3.275 10.769 -6.614 1.00 83.12 91 GLN A N 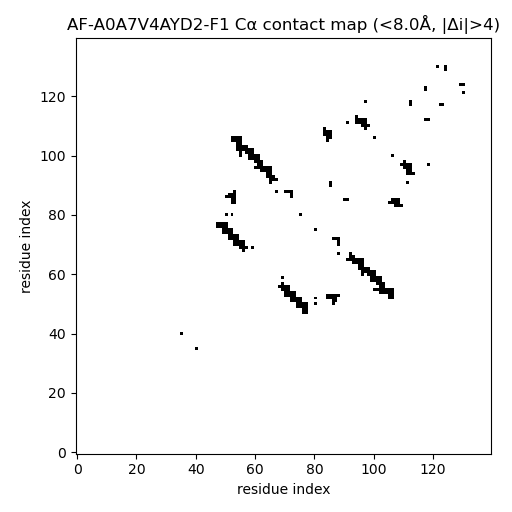1
ATOM 672 C CA . GLN A 1 91 ? 4.546 10.162 -6.231 1.00 83.12 91 GLN A CA 1
ATOM 673 C C . GLN A 1 91 ? 4.689 8.730 -6.747 1.00 83.12 91 GLN A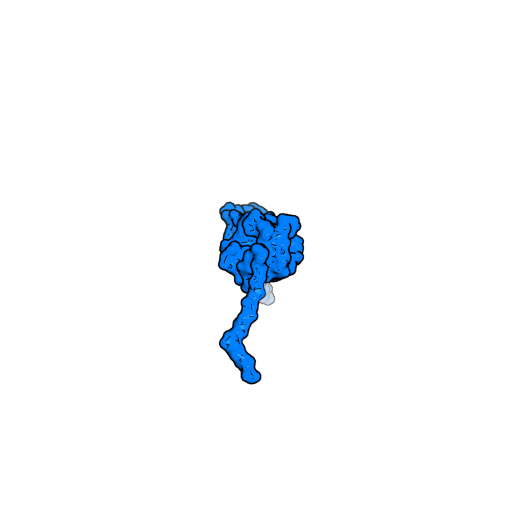 C 1
ATOM 675 O O . GLN A 1 91 ? 5.813 8.232 -6.806 1.00 83.12 91 GLN A O 1
ATOM 680 N N . ALA A 1 92 ? 3.585 8.074 -7.103 1.00 83.31 92 ALA A N 1
ATOM 681 C CA . ALA A 1 92 ? 3.553 6.695 -7.572 1.00 83.31 92 ALA A CA 1
ATOM 682 C C . ALA A 1 92 ? 3.408 6.570 -9.094 1.00 83.31 92 ALA A C 1
ATOM 684 O O . ALA A 1 92 ? 3.896 5.604 -9.675 1.00 83.31 92 ALA A O 1
ATOM 685 N N . VAL A 1 93 ? 2.762 7.539 -9.748 1.00 86.06 93 VAL A N 1
ATOM 686 C CA . VAL A 1 93 ? 2.557 7.533 -11.205 1.00 86.06 93 VAL A CA 1
ATOM 687 C C . VAL A 1 93 ? 3.897 7.515 -11.952 1.00 86.06 93 VAL A C 1
ATOM 689 O O . VAL A 1 93 ? 4.880 8.112 -11.517 1.00 86.06 93 VAL A O 1
ATOM 692 N N . ASP A 1 94 ? 3.927 6.791 -13.074 1.00 84.94 94 ASP A N 1
ATOM 693 C CA . ASP A 1 94 ? 5.088 6.589 -13.954 1.00 84.94 94 ASP A CA 1
ATOM 694 C C . ASP A 1 94 ? 6.263 5.796 -13.367 1.00 84.94 94 ASP A C 1
ATOM 696 O O . ASP A 1 94 ? 7.245 5.553 -14.073 1.00 84.94 94 ASP A O 1
ATOM 700 N N . LYS A 1 95 ? 6.155 5.315 -12.126 1.00 85.06 95 LYS A N 1
ATOM 701 C CA . LYS A 1 95 ? 7.151 4.423 -11.530 1.00 85.06 95 LYS A CA 1
ATOM 702 C C . LYS A 1 95 ? 6.835 2.948 -11.796 1.00 85.06 95 LYS A C 1
ATOM 704 O O . LYS A 1 95 ? 5.738 2.586 -12.231 1.00 85.06 95 LYS A O 1
ATOM 709 N N . ILE A 1 96 ? 7.841 2.106 -11.570 1.00 85.56 96 ILE A N 1
ATOM 710 C CA . ILE A 1 96 ? 7.767 0.652 -11.735 1.00 85.56 96 ILE A CA 1
ATOM 711 C C . ILE A 1 96 ? 7.547 0.021 -10.362 1.00 85.56 96 ILE A C 1
ATOM 713 O O . ILE A 1 96 ? 8.173 0.430 -9.384 1.00 85.56 96 ILE A O 1
ATOM 717 N N . LEU A 1 97 ? 6.650 -0.957 -10.304 1.00 87.56 97 LEU A N 1
ATOM 718 C CA . LEU A 1 97 ? 6.373 -1.732 -9.102 1.00 87.56 97 LEU A CA 1
ATOM 719 C C . LEU A 1 97 ? 7.425 -2.846 -8.928 1.00 87.56 97 LEU A C 1
ATOM 721 O O . LEU A 1 97 ? 7.731 -3.547 -9.893 1.00 87.56 97 LEU A O 1
ATOM 725 N N . ASN A 1 98 ? 7.984 -3.010 -7.732 1.00 84.94 98 ASN A N 1
ATOM 726 C CA . ASN A 1 98 ? 8.961 -4.062 -7.421 1.00 84.94 98 ASN A CA 1
ATOM 727 C C . ASN A 1 98 ? 8.280 -5.399 -7.109 1.00 84.94 98 ASN A C 1
ATOM 729 O O . ASN A 1 98 ? 8.698 -6.432 -7.628 1.00 84.94 98 ASN A O 1
ATOM 733 N N . ASP A 1 99 ? 7.211 -5.347 -6.318 1.00 85.44 99 ASP A N 1
ATOM 734 C CA . ASP A 1 99 ? 6.433 -6.505 -5.877 1.00 85.44 99 ASP A CA 1
ATOM 735 C C . ASP A 1 99 ? 5.055 -6.536 -6.541 1.00 85.44 99 ASP A C 1
ATOM 737 O O . ASP A 1 99 ? 4.674 -5.604 -7.245 1.00 85.44 99 ASP A O 1
ATOM 741 N N . ASP A 1 100 ? 4.321 -7.632 -6.368 1.00 89.69 100 ASP A N 1
ATOM 742 C CA . ASP A 1 100 ? 2.916 -7.705 -6.766 1.00 89.69 100 ASP A CA 1
ATOM 743 C C . ASP A 1 100 ? 2.073 -6.890 -5.766 1.00 89.69 100 ASP A C 1
ATOM 745 O O . ASP A 1 100 ? 2.299 -6.974 -4.562 1.00 89.69 100 ASP A O 1
ATOM 749 N N . LEU A 1 101 ? 1.112 -6.099 -6.253 1.00 91.12 101 LEU A N 1
ATOM 750 C CA . LEU A 1 101 ? 0.190 -5.329 -5.413 1.00 91.12 101 LEU A CA 1
ATOM 751 C C . LEU A 1 101 ? -1.229 -5.843 -5.626 1.00 91.12 101 LEU A C 1
ATOM 753 O O . LEU A 1 101 ? -1.731 -5.843 -6.753 1.00 91.12 101 LEU A O 1
ATOM 757 N N . VAL A 1 102 ? -1.873 -6.276 -4.551 1.00 93.50 102 VAL A N 1
ATOM 758 C CA . VAL A 1 102 ? -3.221 -6.842 -4.588 1.00 93.50 102 VAL A CA 1
ATOM 759 C C . VAL A 1 102 ? -4.257 -5.721 -4.535 1.00 93.50 102 VAL A C 1
ATOM 761 O O . VAL A 1 102 ? -4.016 -4.627 -4.023 1.00 93.50 102 VAL A O 1
ATOM 764 N N . LYS A 1 103 ? -5.443 -5.971 -5.082 1.00 92.00 103 LYS A N 1
ATOM 765 C CA . LYS A 1 103 ? -6.595 -5.083 -4.955 1.00 92.00 103 LYS A CA 1
ATOM 766 C C . LYS A 1 103 ? -6.844 -4.691 -3.491 1.00 92.00 103 LYS A C 1
ATOM 768 O O . LYS A 1 103 ? -6.791 -5.526 -2.594 1.00 92.00 103 LYS A O 1
ATOM 773 N N . ASP A 1 104 ? -7.180 -3.417 -3.286 1.00 91.62 104 ASP A N 1
ATOM 774 C CA . ASP A 1 104 ? -7.460 -2.785 -1.992 1.00 91.62 104 ASP A CA 1
ATOM 775 C C . ASP A 1 104 ? -6.249 -2.747 -1.032 1.00 91.62 104 ASP A C 1
ATOM 777 O O . ASP A 1 104 ? -6.368 -2.300 0.110 1.00 91.62 104 ASP A O 1
ATOM 781 N N . GLU A 1 105 ? -5.060 -3.143 -1.496 1.00 90.62 105 GLU A N 1
ATOM 782 C CA . GLU A 1 105 ? -3.815 -3.045 -0.741 1.00 90.62 105 GLU A CA 1
ATOM 783 C C . GLU A 1 105 ? -3.260 -1.616 -0.746 1.00 90.62 105 GLU A C 1
ATOM 785 O O . GLU A 1 105 ? -3.370 -0.876 -1.730 1.00 90.62 105 GLU A O 1
ATOM 790 N N . VAL A 1 106 ? -2.639 -1.228 0.371 1.00 91.56 106 VAL A N 1
ATOM 791 C CA . VAL A 1 106 ? -1.978 0.067 0.546 1.00 91.56 106 VAL A CA 1
ATOM 792 C C . VAL A 1 106 ? -0.640 0.088 -0.187 1.00 91.56 106 VAL A C 1
ATOM 794 O O . VAL A 1 106 ? 0.222 -0.758 0.031 1.00 91.56 106 VAL A O 1
ATOM 797 N N . LEU A 1 107 ? -0.426 1.121 -0.999 1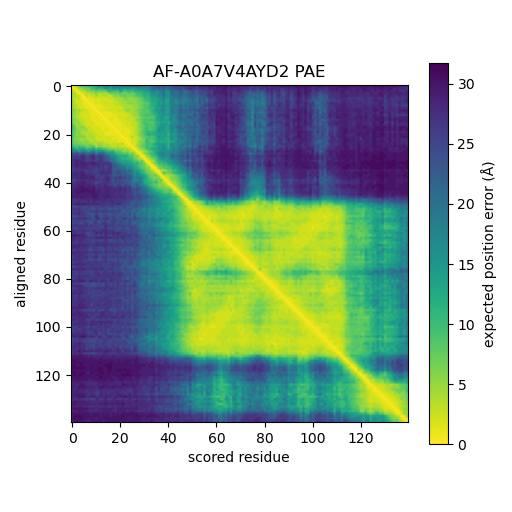.00 90.56 107 LEU A N 1
ATOM 798 C CA . LEU A 1 107 ? 0.844 1.339 -1.670 1.00 90.56 107 LEU A CA 1
ATOM 799 C C . LEU A 1 107 ? 1.885 1.905 -0.696 1.00 90.56 107 LEU A C 1
ATOM 801 O O . LEU A 1 107 ? 1.745 3.015 -0.170 1.00 90.56 107 LEU A O 1
ATOM 805 N N . LEU A 1 108 ? 2.958 1.146 -0.501 1.00 90.69 108 LEU A N 1
ATOM 806 C CA . LEU A 1 108 ? 4.085 1.522 0.344 1.00 90.69 108 LEU A CA 1
ATOM 807 C C . LEU A 1 108 ? 5.250 2.054 -0.497 1.00 90.69 108 LEU A C 1
ATOM 809 O O . LEU A 1 108 ? 5.443 1.651 -1.643 1.00 90.69 108 LEU A O 1
ATOM 813 N N . GLU A 1 109 ? 6.072 2.923 0.088 1.00 87.25 109 GLU A N 1
ATOM 814 C CA . GLU A 1 109 ? 7.293 3.432 -0.556 1.00 87.25 109 GLU A CA 1
ATOM 815 C C . GLU A 1 109 ? 8.231 2.328 -1.098 1.00 87.25 109 GLU A C 1
ATOM 817 O O . GLU A 1 109 ? 8.704 2.486 -2.226 1.00 87.25 109 GLU A O 1
ATOM 822 N N . PRO A 1 110 ? 8.477 1.198 -0.393 1.00 85.38 110 PRO A N 1
ATOM 823 C CA . PRO A 1 110 ? 9.353 0.126 -0.882 1.00 85.38 110 PRO A CA 1
ATOM 824 C C . PRO A 1 110 ? 8.814 -0.625 -2.107 1.00 85.38 110 PRO A C 1
ATOM 826 O O . PRO A 1 110 ? 9.599 -1.157 -2.895 1.00 85.38 110 PRO A O 1
ATOM 829 N N . HIS A 1 111 ? 7.489 -0.644 -2.305 1.00 86.44 111 HIS A N 1
ATOM 830 C CA . HIS A 1 111 ? 6.873 -1.304 -3.464 1.00 86.44 111 HIS A CA 1
ATOM 831 C C . HIS A 1 111 ? 7.221 -0.588 -4.765 1.00 86.44 111 HIS A C 1
ATOM 833 O O . HIS A 1 111 ? 7.065 -1.150 -5.846 1.00 86.44 111 HIS A O 1
ATOM 839 N N . ILE A 1 112 ? 7.686 0.655 -4.680 1.00 84.94 112 ILE A N 1
ATOM 840 C CA . ILE A 1 112 ? 7.958 1.482 -5.834 1.00 84.94 112 ILE A CA 1
ATOM 841 C C . ILE A 1 112 ? 9.466 1.566 -6.055 1.00 84.94 112 ILE A C 1
ATOM 843 O O . ILE A 1 112 ? 10.223 1.949 -5.164 1.00 84.94 112 ILE A O 1
ATOM 847 N N . ALA A 1 113 ? 9.910 1.281 -7.277 1.00 73.00 113 ALA A N 1
ATOM 848 C CA . ALA A 1 113 ? 11.291 1.495 -7.675 1.00 73.00 113 ALA A CA 1
ATOM 849 C C . ALA A 1 113 ? 11.668 2.976 -7.473 1.00 73.00 113 ALA A C 1
ATOM 851 O O . ALA A 1 113 ? 11.163 3.886 -8.143 1.00 73.00 113 ALA A O 1
ATOM 852 N N . GLY A 1 114 ? 12.536 3.235 -6.494 1.00 64.81 114 GLY A N 1
ATOM 853 C CA . GLY A 1 114 ? 13.069 4.566 -6.236 1.00 64.81 114 GLY A CA 1
ATOM 854 C C . GLY A 1 114 ? 14.030 4.994 -7.345 1.00 64.81 114 GLY A C 1
ATOM 855 O O . GLY A 1 114 ? 14.691 4.166 -7.962 1.00 64.81 114 GLY A O 1
ATOM 856 N N . LYS A 1 115 ? 14.213 6.310 -7.536 1.00 53.53 115 LYS A N 1
ATOM 857 C CA . LYS A 1 115 ? 15.231 6.866 -8.458 1.00 53.53 115 LYS A CA 1
ATOM 858 C C . LYS A 1 115 ? 16.669 6.398 -8.158 1.00 53.53 115 LYS A C 1
ATOM 860 O O . LYS A 1 115 ? 17.558 6.650 -8.961 1.00 53.53 115 LYS A O 1
ATOM 865 N N . LYS A 1 116 ? 16.912 5.803 -6.984 1.00 50.25 116 LYS A N 1
ATOM 866 C CA . LYS A 1 116 ? 18.250 5.549 -6.429 1.00 50.25 116 LYS A CA 1
ATOM 867 C C . LYS A 1 116 ? 18.539 4.081 -6.099 1.00 50.25 116 LYS A C 1
ATOM 869 O O . LYS A 1 116 ? 19.666 3.772 -5.738 1.00 50.25 116 LYS A O 1
ATOM 874 N N . ALA A 1 117 ? 17.559 3.191 -6.224 1.00 47.81 117 ALA A N 1
ATOM 875 C CA . ALA A 1 117 ? 17.750 1.773 -5.951 1.00 47.81 117 ALA A CA 1
ATOM 876 C C . ALA A 1 117 ? 17.174 0.970 -7.120 1.00 47.81 117 ALA A C 1
ATOM 878 O O . ALA A 1 117 ? 15.967 0.725 -7.152 1.00 47.81 117 ALA A O 1
ATOM 879 N N . PRO A 1 118 ? 18.004 0.599 -8.107 1.00 49.66 118 PRO A N 1
ATOM 880 C CA . PRO A 1 118 ? 17.636 -0.461 -9.023 1.00 49.66 118 PRO A CA 1
ATOM 881 C C . PRO A 1 118 ? 17.559 -1.744 -8.185 1.00 49.66 118 PRO A C 1
ATOM 883 O O . PRO A 1 118 ? 18.584 -2.307 -7.814 1.00 49.66 118 PRO A O 1
ATOM 886 N N . SER A 1 119 ? 16.343 -2.149 -7.809 1.00 55.41 119 SER A N 1
ATOM 887 C CA . SER A 1 119 ? 16.083 -3.432 -7.135 1.00 55.41 119 SER A CA 1
ATOM 888 C C . SER A 1 119 ? 16.557 -4.609 -7.995 1.00 55.41 119 SER A C 1
ATOM 890 O O . SER A 1 119 ? 17.019 -5.607 -7.456 1.00 55.41 119 SER A O 1
ATOM 892 N N . ASP A 1 120 ? 16.573 -4.423 -9.319 1.00 56.91 120 ASP A N 1
ATOM 893 C CA . ASP A 1 120 ? 17.279 -5.262 -10.280 1.00 56.91 120 ASP A CA 1
ATOM 894 C C . ASP A 1 120 ? 18.375 -4.461 -10.990 1.00 56.91 120 ASP A C 1
ATOM 896 O O . ASP A 1 120 ? 18.113 -3.400 -11.567 1.00 56.91 120 ASP A O 1
ATOM 900 N N . LEU A 1 121 ? 19.591 -5.016 -11.042 1.00 60.50 121 LEU A N 1
ATOM 901 C CA . LEU A 1 121 ? 20.760 -4.451 -11.739 1.00 60.50 121 LEU A CA 1
ATOM 902 C C . LEU A 1 121 ? 20.458 -4.025 -13.190 1.00 60.50 121 LEU A C 1
ATOM 904 O O . LEU A 1 121 ? 21.104 -3.127 -13.726 1.00 60.50 121 LEU A O 1
ATOM 908 N N . THR A 1 122 ? 19.457 -4.635 -13.827 1.00 60.69 122 THR A N 1
ATOM 909 C CA . THR A 1 122 ? 19.038 -4.324 -15.197 1.00 60.69 122 THR A CA 1
ATOM 910 C C . THR A 1 122 ? 18.395 -2.939 -15.334 1.00 60.69 122 THR A C 1
ATOM 912 O O . THR A 1 122 ? 18.592 -2.290 -16.359 1.00 60.69 122 THR A O 1
ATOM 915 N N . PHE A 1 123 ? 17.686 -2.433 -14.317 1.00 60.41 123 PHE A N 1
ATOM 916 C CA . PHE A 1 123 ? 17.074 -1.092 -14.357 1.00 60.41 123 PHE A CA 1
ATOM 917 C C . PHE A 1 123 ? 18.072 0.040 -14.081 1.00 60.41 123 PHE A C 1
ATOM 919 O O . PHE A 1 123 ? 17.743 1.210 -14.265 1.00 60.41 123 PHE A O 1
ATOM 926 N N . ALA A 1 124 ? 19.297 -0.294 -13.663 1.00 65.75 124 ALA A N 1
ATOM 927 C CA . ALA A 1 124 ? 20.383 0.669 -13.503 1.00 65.75 124 ALA A CA 1
ATOM 928 C C . ALA A 1 124 ? 20.973 1.131 -14.845 1.00 65.75 124 ALA A C 1
ATOM 930 O O . ALA A 1 124 ? 21.728 2.101 -14.878 1.00 65.75 124 ALA A O 1
ATOM 931 N N . ILE A 1 125 ? 20.685 0.416 -15.939 1.00 71.75 125 ILE A N 1
ATOM 932 C CA . ILE A 1 125 ? 21.290 0.671 -17.246 1.00 71.75 125 ILE A CA 1
ATOM 933 C C . ILE A 1 125 ? 20.608 1.898 -17.870 1.00 71.75 125 ILE A C 1
ATOM 935 O O . ILE A 1 125 ? 19.410 1.843 -18.160 1.00 71.75 125 ILE A O 1
ATOM 939 N N . PRO A 1 126 ? 21.334 3.006 -18.110 1.00 77.06 126 PRO A N 1
ATOM 940 C CA . PRO A 1 126 ? 20.746 4.182 -18.735 1.00 77.06 126 PRO A CA 1
ATOM 941 C C . PRO A 1 126 ? 20.342 3.896 -20.188 1.00 77.06 126 PRO A C 1
ATOM 943 O O . PRO A 1 126 ? 20.894 3.013 -20.851 1.00 77.06 126 PRO A O 1
ATOM 946 N N . ALA A 1 127 ? 19.388 4.669 -20.709 1.00 77.31 127 ALA A N 1
ATOM 947 C CA . ALA A 1 127 ? 18.948 4.538 -22.095 1.00 77.31 127 ALA A CA 1
ATOM 948 C C . ALA A 1 127 ? 20.134 4.675 -23.070 1.00 77.31 127 ALA A C 1
ATOM 950 O O . ALA A 1 127 ? 20.983 5.547 -22.907 1.00 77.31 127 ALA A O 1
ATOM 951 N N . GLY A 1 128 ? 20.194 3.805 -24.082 1.00 86.50 128 GLY A N 1
ATOM 952 C CA . GLY A 1 128 ? 21.292 3.777 -25.056 1.00 86.50 128 GLY A CA 1
ATOM 953 C C . GLY A 1 128 ? 22.530 2.983 -24.621 1.00 86.50 128 GLY A C 1
ATOM 954 O O . GLY A 1 128 ? 23.443 2.816 -25.425 1.00 86.50 128 GLY A O 1
ATOM 955 N N . HIS A 1 129 ? 22.555 2.437 -23.402 1.00 84.94 129 HIS A N 1
ATOM 956 C CA . HIS A 1 129 ? 23.632 1.567 -22.924 1.00 84.94 129 HIS A CA 1
ATOM 957 C C . HIS A 1 129 ? 23.211 0.089 -22.882 1.00 84.94 129 HIS A C 1
ATOM 959 O O . HIS A 1 129 ? 22.027 -0.248 -22.915 1.00 84.94 129 HIS A O 1
ATOM 965 N N . ARG A 1 130 ? 24.198 -0.815 -22.822 1.00 83.38 130 ARG A N 1
ATOM 966 C CA . ARG A 1 130 ? 24.007 -2.267 -22.664 1.00 83.38 130 ARG A CA 1
ATOM 967 C C . ARG A 1 130 ? 24.931 -2.796 -21.572 1.00 83.38 130 ARG A C 1
ATOM 969 O O . ARG A 1 130 ? 26.082 -2.376 -21.496 1.00 83.38 130 ARG A O 1
ATOM 976 N N . ALA A 1 131 ? 24.439 -3.725 -20.755 1.00 83.69 131 ALA A N 1
ATOM 977 C CA . ALA A 1 131 ? 25.282 -4.456 -19.814 1.00 83.69 131 ALA A CA 1
ATOM 978 C C . ALA A 1 131 ? 26.122 -5.503 -20.555 1.00 83.69 131 ALA A C 1
ATOM 980 O O . ALA A 1 131 ? 25.621 -6.190 -21.447 1.00 83.69 131 ALA A O 1
ATOM 981 N N . VAL A 1 132 ? 27.392 -5.621 -20.169 1.00 84.25 132 VAL A N 1
ATOM 982 C CA . VAL A 1 132 ? 28.335 -6.611 -20.697 1.00 84.25 132 VAL A CA 1
ATOM 983 C C . VAL A 1 132 ? 28.961 -7.344 -19.516 1.00 84.25 132 VAL A C 1
ATOM 985 O O . VAL A 1 132 ? 29.450 -6.709 -18.584 1.00 84.25 132 VAL A O 1
ATOM 988 N N . THR A 1 133 ? 28.947 -8.675 -19.556 1.00 85.25 133 THR A N 1
ATOM 989 C CA . THR A 1 133 ? 29.645 -9.521 -18.581 1.00 85.25 133 THR A CA 1
ATOM 990 C C . THR A 1 133 ? 30.995 -9.922 -19.158 1.00 85.25 133 THR A C 1
ATOM 992 O O . THR A 1 133 ? 31.050 -10.505 -20.240 1.00 85.25 133 THR A O 1
ATOM 995 N N . ILE A 1 134 ? 32.078 -9.616 -18.441 1.00 86.44 134 ILE A N 1
ATOM 996 C CA . ILE A 1 134 ? 33.440 -9.996 -18.828 1.00 86.44 134 ILE A CA 1
ATOM 997 C C . ILE A 1 134 ? 33.906 -11.099 -17.870 1.00 86.44 134 ILE A C 1
ATOM 999 O O . ILE A 1 134 ? 33.960 -10.851 -16.662 1.00 86.44 134 ILE A O 1
ATOM 1003 N N . PRO A 1 135 ? 34.222 -12.309 -18.362 1.00 86.06 135 PRO A N 1
ATOM 1004 C CA . PRO A 1 135 ? 34.803 -13.348 -17.524 1.00 86.06 135 PRO A CA 1
ATOM 1005 C C . PRO A 1 135 ? 36.201 -12.917 -17.063 1.00 86.06 135 PRO A C 1
ATOM 1007 O O . PRO A 1 135 ? 37.010 -12.449 -17.861 1.00 86.06 135 PRO A O 1
ATOM 1010 N N . THR A 1 136 ? 36.491 -13.069 -15.772 1.00 89.50 136 THR A N 1
ATOM 1011 C CA . THR A 1 136 ? 37.791 -12.705 -15.180 1.00 89.50 136 THR A CA 1
ATOM 1012 C C . THR A 1 136 ? 38.776 -13.873 -15.112 1.00 89.50 136 THR A C 1
ATOM 1014 O O . THR A 1 136 ? 39.932 -13.676 -14.745 1.00 89.50 136 THR A O 1
ATOM 1017 N N . SER A 1 137 ? 38.347 -15.083 -15.479 1.00 85.25 137 SER A N 1
ATOM 1018 C CA . SER A 1 137 ? 39.188 -16.278 -15.538 1.00 85.25 137 SER A CA 1
ATOM 1019 C C . SER A 1 137 ? 39.449 -16.701 -16.981 1.00 85.25 137 SER A C 1
ATOM 1021 O O . SER A 1 137 ? 38.540 -16.710 -17.813 1.00 85.25 137 SER A O 1
ATOM 1023 N N . VAL A 1 138 ? 40.686 -17.104 -17.260 1.00 77.75 138 VAL A N 1
ATOM 1024 C CA . VAL A 1 138 ? 41.070 -17.747 -18.521 1.00 77.75 138 VAL A CA 1
ATOM 1025 C C . VAL A 1 138 ? 40.418 -19.134 -18.609 1.00 77.75 138 VAL A C 1
ATOM 1027 O O . VAL A 1 138 ? 40.520 -19.892 -17.642 1.00 77.75 138 VAL A O 1
ATOM 1030 N N . PRO A 1 139 ? 39.745 -19.485 -19.721 1.00 76.56 139 PRO A N 1
ATOM 1031 C CA . PRO A 1 139 ? 39.299 -20.857 -19.938 1.00 76.56 139 PRO A CA 1
ATOM 1032 C C . PRO A 1 139 ? 40.539 -21.759 -20.017 1.00 76.56 139 PRO A C 1
ATOM 1034 O O . PRO A 1 139 ? 41.463 -21.460 -20.773 1.00 76.56 139 PRO A O 1
ATOM 1037 N N . THR A 1 140 ? 40.584 -22.792 -19.173 1.00 69.56 140 THR A N 1
ATOM 1038 C CA . THR A 1 140 ? 41.615 -23.845 -19.217 1.00 69.56 140 THR A CA 1
ATOM 1039 C C . THR A 1 140 ? 41.269 -24.862 -20.291 1.00 69.56 140 THR A C 1
ATOM 1041 O O . THR A 1 140 ? 40.060 -25.161 -20.425 1.00 69.56 140 THR A O 1
#

Secondary structure (DSSP, 8-state):
-HHHHHHHHHHHHHHHHHHHHHHHHHHHS--S-----HHHHHHT-----EEEEEEESS-B-TTPBPPGGGEEEEEEETTTS-TTB---GGGTTTPBBSS-B-TTPBPBGGGB--TT--SSGGGGSPTT--------S---